Protein AF-A0A953GGI1-F1 (afdb_monomer_lite)

Radius of gyration: 17.22 Å; chains: 1; bounding box: 43×30×43 Å

Sequence (109 aa):
MKWTSQESVLHLHGELRKARGEHYPDKVYTSGSQEIALGDLCEGGSQLRPHIVWFGEEVPLITDAKALVQAASHLLVIGTSLNVYPAAGLVHHAPYGCEKILIDPDTFS

pLDDT: mean 90.76, std 12.98, range [36.34, 98.31]

Foldseek 3Di:
DDPDDDPDDDDQFFDQQWKDFPVGLPDIDRNHPPDADPVDADPVRGGIDGNGHDPPGDRVCVVVLLVVQLPAQEAEAEADPLPDPPVSVSVVSHDPNRHYHYHYPDDDD

Secondary structure (DSSP, 8-state):
------S----TTEEEEEEEETTEEEEEEE-TT----TT-B-TTSSBEEEEEPPTTS--TTHHHHHHHHHT-SEEEEES--S-STTGGGGGGTS-TT-EEEEE-SS---

Structure (mmCIF, N/CA/C/O backbone):
data_AF-A0A953GGI1-F1
#
_entry.id   AF-A0A953GGI1-F1
#
loop_
_atom_site.group_PDB
_atom_site.id
_atom_site.type_symbol
_atom_site.label_atom_id
_atom_site.label_alt_id
_atom_site.label_comp_id
_atom_site.label_asym_id
_atom_site.label_entity_id
_atom_site.label_seq_id
_atom_site.pdbx_PDB_ins_code
_atom_site.Cartn_x
_atom_site.Cartn_y
_atom_site.Cartn_z
_atom_site.occupancy
_atom_site.B_iso_or_equiv
_atom_site.auth_seq_id
_atom_site.auth_comp_id
_atom_site.auth_asym_id
_atom_site.auth_atom_id
_atom_site.pdbx_PDB_model_num
ATOM 1 N N . MET A 1 1 ? 5.097 21.286 17.603 1.00 39.34 1 MET A N 1
ATOM 2 C CA . MET A 1 1 ? 5.402 19.857 17.818 1.00 39.34 1 MET A CA 1
ATOM 3 C C . MET A 1 1 ? 5.353 19.181 16.455 1.00 39.34 1 MET A C 1
ATOM 5 O O . MET A 1 1 ? 4.299 19.195 15.837 1.00 39.34 1 MET A O 1
ATOM 9 N N . LYS A 1 2 ? 6.499 18.761 15.908 1.00 36.34 2 LYS A N 1
ATOM 10 C CA . LYS A 1 2 ? 6.592 18.127 14.583 1.00 36.34 2 LYS A CA 1
ATOM 11 C C . LYS A 1 2 ? 6.742 16.622 14.805 1.00 36.34 2 LYS A C 1
ATOM 13 O O . LYS A 1 2 ? 7.784 16.188 15.276 1.00 36.34 2 LYS A O 1
ATOM 18 N N . TRP A 1 3 ? 5.699 15.856 14.514 1.00 48.81 3 TRP A N 1
ATOM 19 C CA . TRP A 1 3 ? 5.752 14.396 14.483 1.00 48.81 3 TRP A CA 1
ATOM 20 C C . TRP A 1 3 ? 6.325 13.991 13.120 1.00 48.81 3 TRP A C 1
ATOM 22 O O . TRP A 1 3 ? 5.591 13.970 12.139 1.00 48.81 3 TRP A O 1
ATOM 32 N N . THR A 1 4 ? 7.644 13.812 13.007 1.00 57.09 4 THR A N 1
ATOM 33 C CA . THR A 1 4 ? 8.305 13.574 11.702 1.00 57.09 4 THR A CA 1
ATOM 34 C C . THR A 1 4 ? 8.807 12.153 11.484 1.00 57.09 4 THR A C 1
ATOM 36 O O . THR A 1 4 ? 9.243 11.859 10.377 1.00 57.09 4 THR A O 1
ATOM 39 N N . SER A 1 5 ? 8.736 11.264 12.477 1.00 59.78 5 SER A N 1
ATOM 40 C CA . SER A 1 5 ? 9.043 9.843 12.289 1.00 59.78 5 SER A CA 1
ATOM 41 C C . SER A 1 5 ? 7.789 8.989 12.474 1.00 59.78 5 SER A C 1
ATOM 43 O O . SER A 1 5 ? 7.133 9.033 13.511 1.00 59.78 5 SER A O 1
ATOM 45 N N . GLN A 1 6 ? 7.450 8.217 11.442 1.00 62.75 6 GLN A N 1
ATOM 46 C CA . GLN A 1 6 ? 6.585 7.044 11.548 1.00 62.75 6 GLN A CA 1
ATOM 47 C C . GLN A 1 6 ? 7.491 5.833 11.333 1.00 62.75 6 GLN A C 1
ATOM 49 O O . GLN A 1 6 ? 8.061 5.683 10.256 1.00 62.75 6 GLN A O 1
ATOM 54 N N . GLU A 1 7 ? 7.681 5.011 12.363 1.00 69.19 7 GLU A N 1
ATOM 55 C CA . GLU A 1 7 ? 8.640 3.894 12.317 1.00 69.19 7 GLU A CA 1
ATOM 56 C C . GLU A 1 7 ? 8.029 2.592 11.766 1.00 69.19 7 GLU A C 1
ATOM 58 O O . GLU A 1 7 ? 8.743 1.619 11.544 1.00 69.19 7 GLU A O 1
ATOM 63 N N . SER A 1 8 ? 6.720 2.570 11.489 1.00 88.88 8 SER A N 1
ATOM 64 C CA . SER A 1 8 ? 5.982 1.364 11.087 1.00 88.88 8 SER A CA 1
ATOM 65 C C . SER A 1 8 ? 4.884 1.649 10.050 1.00 88.88 8 SER A C 1
ATOM 67 O O . SER A 1 8 ? 3.693 1.483 10.311 1.00 88.88 8 SER A O 1
ATOM 69 N N . VAL A 1 9 ? 5.276 2.088 8.849 1.00 93.31 9 VAL A N 1
ATOM 70 C CA . VAL A 1 9 ? 4.341 2.333 7.734 1.00 93.31 9 VAL A CA 1
ATOM 71 C C . VAL A 1 9 ? 4.273 1.118 6.809 1.00 93.31 9 VAL A C 1
ATOM 73 O O . VAL A 1 9 ? 5.284 0.702 6.248 1.00 93.31 9 VAL A O 1
ATOM 76 N N . LEU A 1 10 ? 3.069 0.576 6.607 1.00 95.50 10 LEU A N 1
ATOM 77 C CA . LEU A 1 10 ? 2.803 -0.462 5.610 1.00 95.50 10 LEU A CA 1
ATOM 78 C C . LEU A 1 10 ? 2.188 0.173 4.353 1.00 95.50 10 LEU A C 1
ATOM 80 O O . LEU A 1 10 ? 1.020 0.562 4.335 1.00 95.50 10 LEU A O 1
ATOM 84 N N . HIS A 1 11 ? 2.980 0.284 3.289 1.00 96.06 11 HIS A N 1
ATOM 85 C CA . HIS A 1 11 ? 2.581 0.928 2.038 1.00 96.06 11 HIS A CA 1
ATOM 86 C C . HIS A 1 11 ? 1.770 -0.016 1.137 1.00 96.06 11 HIS A C 1
ATOM 88 O O . HIS A 1 11 ? 2.303 -0.583 0.187 1.00 96.06 11 HIS A O 1
ATOM 94 N N . LEU A 1 12 ? 0.469 -0.172 1.411 1.00 97.12 12 LEU A N 1
ATOM 95 C CA . LEU A 1 12 ? -0.408 -1.087 0.658 1.00 97.12 12 LEU A CA 1
ATOM 96 C C . LEU A 1 12 ? -0.332 -0.906 -0.866 1.00 97.12 12 LEU A C 1
ATOM 98 O O . LEU A 1 12 ? -0.292 -1.888 -1.599 1.00 97.12 12 LEU A O 1
ATOM 102 N N . HIS A 1 13 ? -0.283 0.340 -1.340 1.00 97.38 13 HIS A N 1
ATOM 103 C CA . HIS A 1 13 ? -0.236 0.663 -2.769 1.00 97.38 13 HIS A CA 1
ATOM 104 C C . HIS A 1 13 ? 1.163 1.055 -3.260 1.00 97.38 13 HIS A C 1
ATOM 106 O O . HIS A 1 13 ? 1.291 1.705 -4.298 1.00 97.38 13 HIS A O 1
ATOM 112 N N . GLY A 1 14 ? 2.204 0.659 -2.528 1.00 95.44 14 GLY A N 1
ATOM 113 C CA . GLY A 1 14 ? 3.589 0.967 -2.856 1.00 95.44 14 GLY A CA 1
ATOM 114 C C . GLY A 1 14 ? 4.013 2.395 -2.499 1.00 95.44 14 GLY A C 1
ATOM 115 O O . GLY A 1 14 ? 3.366 3.103 -1.723 1.00 95.44 14 GLY A O 1
ATOM 116 N N . GLU A 1 15 ? 5.148 2.811 -3.051 1.00 95.19 15 GLU A N 1
ATOM 117 C CA . GLU A 1 15 ? 5.860 4.030 -2.682 1.00 95.19 15 GLU A CA 1
ATOM 118 C C . GLU A 1 15 ? 6.315 4.803 -3.919 1.00 95.19 15 GLU A C 1
ATOM 120 O O . GLU A 1 15 ? 7.022 4.285 -4.780 1.00 95.19 15 GLU A O 1
ATOM 125 N N . LEU A 1 16 ? 5.979 6.094 -3.964 1.00 93.19 16 LEU A N 1
ATOM 126 C CA . LEU A 1 16 ? 6.246 6.947 -5.125 1.00 93.19 16 LEU A CA 1
ATOM 127 C C . LEU A 1 16 ? 7.741 7.103 -5.444 1.00 93.19 16 LEU A C 1
ATOM 129 O O . LEU A 1 16 ? 8.113 7.234 -6.603 1.00 93.19 16 LEU A O 1
ATOM 133 N N . ARG A 1 17 ? 8.603 7.089 -4.421 1.00 93.69 17 ARG A N 1
ATOM 134 C CA . ARG A 1 17 ? 10.062 7.270 -4.566 1.00 93.69 17 ARG A CA 1
ATOM 135 C C . ARG A 1 17 ? 10.818 5.965 -4.825 1.00 93.69 17 ARG A C 1
ATOM 137 O O . ARG A 1 17 ? 12.034 5.899 -4.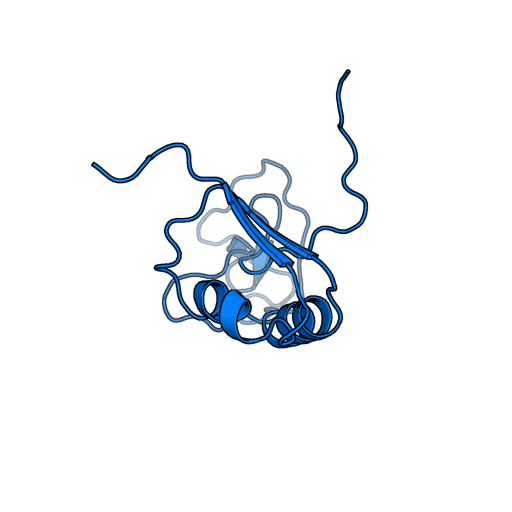616 1.00 93.69 17 ARG A O 1
ATOM 144 N N . LYS A 1 18 ? 10.089 4.923 -5.217 1.00 95.12 18 LYS A N 1
ATOM 145 C CA . LYS A 1 18 ? 10.627 3.609 -5.537 1.00 95.12 18 LYS A CA 1
ATOM 146 C C . LYS A 1 18 ? 10.192 3.186 -6.937 1.00 95.12 18 LYS A C 1
ATOM 148 O O . LYS A 1 18 ? 9.149 3.602 -7.441 1.00 95.12 18 LYS A O 1
ATOM 153 N N . ALA A 1 19 ? 10.996 2.335 -7.555 1.00 95.44 19 ALA A N 1
ATOM 154 C CA . ALA A 1 19 ? 10.761 1.757 -8.870 1.00 95.44 19 ALA A CA 1
ATOM 155 C C . ALA A 1 19 ? 10.918 0.235 -8.815 1.00 95.44 19 ALA A C 1
ATOM 157 O O . ALA A 1 19 ? 11.570 -0.294 -7.916 1.00 95.44 19 ALA A O 1
ATOM 158 N N . ARG A 1 20 ? 10.338 -0.472 -9.781 1.00 95.25 20 ARG A N 1
ATOM 159 C CA . ARG A 1 20 ? 10.513 -1.918 -9.980 1.00 95.25 20 ARG A CA 1
ATOM 160 C C . ARG A 1 20 ? 10.498 -2.255 -11.466 1.00 95.25 20 ARG A C 1
ATOM 162 O O . ARG A 1 20 ? 9.983 -1.476 -12.266 1.00 95.25 20 ARG A O 1
ATOM 169 N N . GLY A 1 21 ? 11.040 -3.412 -11.832 1.00 95.12 21 GLY A N 1
ATOM 170 C CA . GLY A 1 21 ? 10.854 -3.951 -13.180 1.00 95.12 21 GLY A CA 1
ATOM 171 C C . GLY A 1 21 ? 9.423 -4.451 -13.374 1.00 95.12 21 GLY A C 1
ATOM 172 O O . GLY A 1 21 ? 8.847 -5.025 -12.449 1.00 95.12 21 GLY A O 1
ATOM 173 N N . GLU A 1 22 ? 8.858 -4.268 -14.565 1.00 94.00 22 GLU A N 1
ATOM 174 C CA . GLU A 1 22 ? 7.502 -4.720 -14.905 1.00 94.00 22 GLU A CA 1
ATOM 175 C C . GLU A 1 22 ? 7.286 -6.219 -1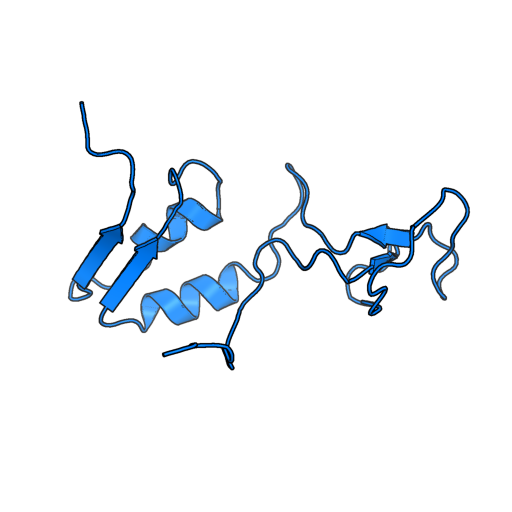4.648 1.00 94.00 22 GLU A C 1
ATOM 177 O O . GLU A 1 22 ? 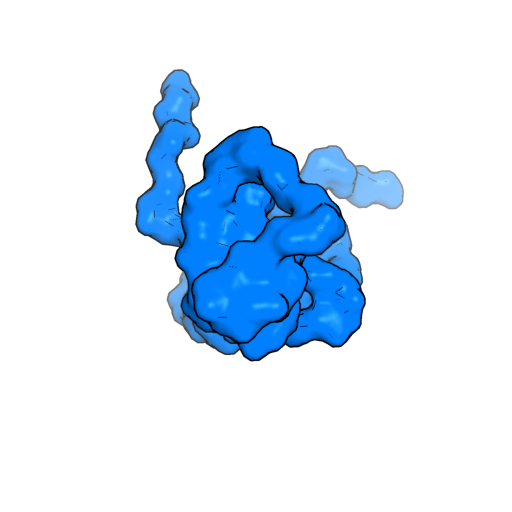6.245 -6.615 -14.130 1.00 94.00 22 GLU A O 1
ATOM 182 N N . HIS A 1 23 ? 8.294 -7.045 -14.936 1.00 94.75 23 HIS A N 1
ATOM 183 C CA . HIS A 1 23 ? 8.235 -8.499 -14.741 1.00 94.75 23 HIS A CA 1
ATOM 184 C C . HIS A 1 23 ? 8.922 -8.977 -13.453 1.00 94.75 23 HIS A C 1
ATOM 186 O O . HIS A 1 23 ? 8.984 -10.177 -13.198 1.00 94.75 23 HIS A O 1
ATOM 192 N N . TYR A 1 24 ? 9.438 -8.055 -12.633 1.00 92.12 24 TYR A N 1
ATOM 193 C CA . TYR A 1 24 ? 10.199 -8.367 -11.419 1.00 92.12 24 TYR A CA 1
ATOM 194 C C . TYR A 1 24 ? 9.662 -7.561 -10.228 1.00 92.12 24 TYR A C 1
ATOM 196 O O . TYR A 1 24 ? 10.326 -6.626 -9.768 1.00 92.12 24 TYR A O 1
ATOM 204 N N . PRO A 1 25 ? 8.458 -7.893 -9.725 1.00 87.88 25 PRO A N 1
ATOM 205 C CA . PRO A 1 25 ? 7.771 -7.091 -8.717 1.00 87.88 25 PRO A CA 1
ATOM 206 C C . PRO A 1 25 ? 8.493 -7.012 -7.369 1.00 87.88 25 PRO A C 1
ATOM 208 O O . PRO A 1 25 ? 8.323 -6.011 -6.671 1.00 87.88 25 PRO A O 1
ATOM 211 N N . ASP A 1 26 ? 9.323 -8.008 -7.053 1.00 88.50 26 ASP A N 1
ATOM 212 C CA . ASP A 1 26 ? 10.055 -8.120 -5.784 1.00 88.50 26 ASP A CA 1
ATOM 213 C C . ASP A 1 26 ? 11.397 -7.370 -5.788 1.00 88.50 26 ASP A C 1
ATOM 215 O O . ASP A 1 26 ? 12.014 -7.167 -4.741 1.00 88.50 26 ASP A O 1
ATOM 219 N N . LYS A 1 27 ? 11.870 -6.932 -6.963 1.00 89.94 27 LYS A N 1
ATOM 220 C CA . LYS A 1 27 ? 13.098 -6.138 -7.097 1.00 89.94 27 LYS A CA 1
ATOM 221 C C . LYS A 1 27 ? 12.754 -4.654 -7.075 1.00 89.94 27 LYS A C 1
ATOM 223 O O . LYS A 1 27 ? 12.463 -4.056 -8.112 1.00 89.94 27 LYS A O 1
ATOM 228 N N . VAL A 1 28 ? 12.788 -4.076 -5.878 1.00 93.00 28 VAL A N 1
ATOM 229 C CA . VAL A 1 28 ? 12.451 -2.670 -5.644 1.00 93.00 28 VAL A CA 1
ATOM 230 C C . VAL A 1 28 ? 13.714 -1.828 -5.480 1.00 93.00 28 VAL A C 1
ATOM 232 O O . VAL A 1 28 ? 14.597 -2.143 -4.685 1.00 93.00 28 VAL A O 1
ATOM 235 N N . TYR A 1 29 ? 13.774 -0.725 -6.215 1.00 91.44 29 TYR A N 1
ATOM 236 C CA . TYR A 1 29 ? 14.886 0.217 -6.242 1.00 91.44 29 TYR A CA 1
ATOM 237 C C . TYR A 1 29 ? 14.435 1.556 -5.664 1.00 91.44 29 TYR A C 1
ATOM 239 O O . TYR A 1 29 ? 13.346 2.033 -5.981 1.00 91.44 29 TYR A O 1
ATOM 247 N N . THR A 1 30 ? 15.273 2.204 -4.859 1.00 90.38 30 THR A N 1
ATOM 248 C CA . THR A 1 30 ? 15.040 3.598 -4.463 1.00 90.38 30 THR A CA 1
ATOM 249 C C . THR A 1 30 ? 15.407 4.503 -5.635 1.00 90.38 30 THR A C 1
ATOM 251 O O . THR A 1 30 ? 16.578 4.593 -5.991 1.00 90.38 30 THR A O 1
ATOM 254 N N . SER A 1 31 ? 14.421 5.177 -6.228 1.00 79.56 31 SER A N 1
ATOM 255 C CA . SER A 1 31 ? 14.627 6.119 -7.339 1.00 79.56 31 SER A CA 1
ATOM 256 C C . SER A 1 31 ? 14.714 7.575 -6.870 1.00 79.56 31 SER A C 1
ATOM 258 O O . SER A 1 31 ? 15.207 8.441 -7.590 1.00 79.56 31 SER A O 1
ATOM 260 N N . GLY A 1 32 ? 14.257 7.876 -5.649 1.00 81.81 32 GLY A N 1
ATOM 261 C CA . GLY A 1 32 ? 14.285 9.234 -5.108 1.00 81.81 32 GLY A CA 1
ATOM 262 C C . GLY A 1 32 ? 13.368 10.169 -5.900 1.00 81.81 32 GLY A C 1
ATOM 263 O O . GLY A 1 32 ? 12.149 10.064 -5.796 1.00 81.81 32 GLY A O 1
ATOM 264 N N . SER A 1 33 ? 13.951 11.108 -6.646 1.00 78.94 33 SER A N 1
ATOM 265 C CA . SER A 1 33 ? 13.242 12.024 -7.556 1.00 78.94 33 SER A CA 1
ATOM 266 C C . SER A 1 33 ? 13.632 11.825 -9.022 1.00 78.94 33 SER A C 1
ATOM 268 O O . SER A 1 33 ? 13.381 12.707 -9.840 1.00 78.94 33 SER A O 1
ATOM 270 N N . GLN A 1 34 ? 14.303 10.719 -9.345 1.00 86.06 34 GLN A N 1
ATOM 271 C CA . GLN A 1 34 ? 14.693 10.409 -10.712 1.00 86.06 34 GLN A CA 1
ATOM 272 C C . GLN A 1 34 ? 13.457 10.047 -11.543 1.00 86.06 34 GLN A C 1
ATOM 274 O O . GLN A 1 34 ? 12.620 9.249 -11.118 1.00 86.06 34 GLN A O 1
ATOM 279 N N . GLU A 1 35 ? 13.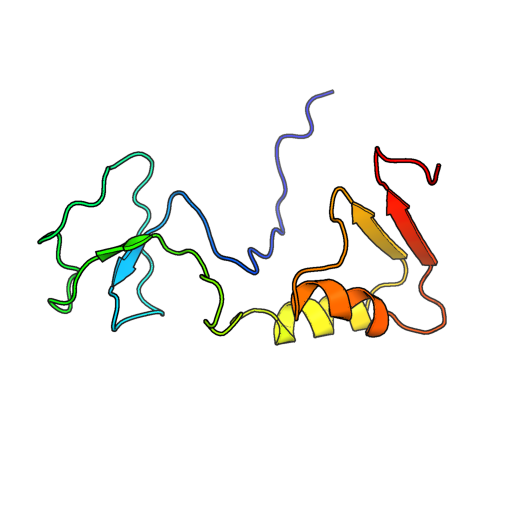352 10.652 -12.723 1.00 91.75 35 GLU A N 1
ATOM 280 C CA . GLU A 1 35 ? 12.329 10.318 -13.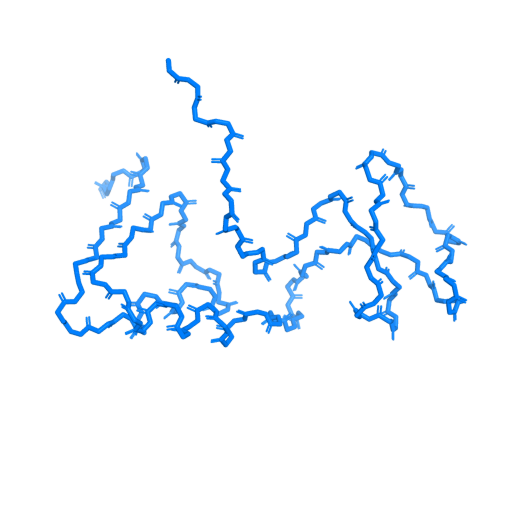709 1.00 91.75 35 GLU A CA 1
ATOM 281 C C . GLU A 1 35 ? 12.588 8.924 -14.298 1.00 91.75 35 GLU A C 1
ATOM 283 O O . GLU A 1 35 ? 13.739 8.515 -14.441 1.00 91.75 35 GLU A O 1
ATOM 288 N N . ILE A 1 36 ? 11.514 8.198 -14.616 1.00 93.06 36 ILE A N 1
ATOM 289 C CA . ILE A 1 36 ? 11.574 6.909 -15.311 1.00 93.06 36 ILE A CA 1
ATOM 290 C C . ILE A 1 36 ? 11.095 7.143 -16.741 1.00 93.06 36 ILE A C 1
ATOM 292 O O . ILE A 1 36 ? 9.919 7.454 -16.952 1.00 93.06 36 ILE A O 1
ATOM 296 N N . ALA A 1 37 ? 11.988 6.978 -17.708 1.00 95.19 37 ALA A N 1
ATOM 297 C CA . ALA A 1 37 ? 11.684 7.073 -19.126 1.00 95.19 37 ALA A CA 1
ATOM 298 C C . ALA A 1 37 ? 11.387 5.693 -19.737 1.00 95.19 37 ALA A C 1
ATOM 300 O O . ALA A 1 37 ? 11.795 4.638 -19.238 1.00 95.19 37 ALA A O 1
ATOM 301 N N . LEU A 1 38 ? 10.683 5.689 -20.870 1.00 96.00 38 LEU A N 1
ATOM 302 C CA . LEU A 1 38 ? 10.573 4.486 -21.695 1.00 96.00 38 LEU A CA 1
ATOM 303 C C . LEU A 1 38 ? 11.963 4.099 -22.211 1.00 96.00 38 LEU A C 1
ATOM 305 O O . LEU A 1 38 ? 12.690 4.939 -22.738 1.00 96.00 38 LEU A O 1
ATOM 309 N N . GLY A 1 39 ? 12.312 2.824 -22.073 1.00 96.31 39 GLY A N 1
ATOM 310 C CA . GLY A 1 39 ? 13.647 2.301 -22.355 1.00 96.31 39 GLY A CA 1
ATOM 311 C C . GLY A 1 39 ? 14.556 2.203 -21.129 1.00 96.31 39 GLY A C 1
ATOM 312 O O . GLY A 1 39 ? 15.584 1.536 -21.220 1.00 96.31 39 GLY A O 1
ATOM 313 N N . ASP A 1 40 ? 14.183 2.779 -19.983 1.00 95.19 40 ASP A N 1
ATOM 314 C CA . ASP A 1 40 ? 14.906 2.544 -18.732 1.00 95.19 40 ASP A CA 1
ATOM 315 C C . ASP A 1 40 ? 14.638 1.115 -18.252 1.00 95.19 40 ASP A C 1
ATOM 317 O O . ASP A 1 40 ? 13.526 0.778 -17.848 1.00 95.19 40 ASP A O 1
ATOM 321 N N . LEU A 1 41 ? 15.650 0.251 -18.314 1.00 95.00 41 LEU A N 1
ATOM 322 C CA . LEU A 1 41 ? 15.511 -1.164 -17.971 1.00 95.00 41 LEU A CA 1
ATOM 323 C C . LEU A 1 41 ? 16.005 -1.443 -16.552 1.00 95.00 41 LEU A C 1
ATOM 325 O O . LEU A 1 41 ? 16.994 -0.872 -16.090 1.00 95.00 41 LEU A O 1
ATOM 329 N N . CYS A 1 42 ? 15.339 -2.367 -15.863 1.00 93.94 42 CYS A N 1
ATOM 330 C CA . CYS A 1 42 ? 15.869 -2.922 -14.625 1.00 93.94 42 CYS A CA 1
ATOM 331 C C . CYS A 1 42 ? 17.025 -3.893 -14.929 1.00 93.94 42 CYS A C 1
ATOM 333 O O . CYS A 1 42 ? 17.271 -4.261 -16.076 1.00 93.94 42 CYS A O 1
ATOM 335 N N . GLU A 1 43 ? 17.698 -4.386 -13.889 1.00 90.25 43 GLU A N 1
ATOM 336 C CA . GLU A 1 43 ? 18.778 -5.382 -14.013 1.00 90.25 43 GLU A CA 1
ATOM 337 C C . GLU A 1 43 ? 18.351 -6.652 -14.786 1.00 90.25 43 GLU A C 1
ATOM 339 O O . GLU A 1 43 ? 19.171 -7.305 -15.422 1.00 90.25 43 GLU A O 1
ATOM 344 N N . GLY A 1 44 ? 17.058 -6.995 -14.755 1.00 88.25 44 GLY A N 1
ATOM 345 C CA . GLY A 1 44 ? 16.486 -8.123 -15.498 1.00 88.25 44 GLY A CA 1
ATOM 346 C C . GLY A 1 44 ? 16.104 -7.816 -16.952 1.00 88.25 44 GLY A C 1
ATOM 347 O O . GLY A 1 44 ? 15.506 -8.664 -17.605 1.00 88.25 44 GLY A O 1
ATOM 348 N N . GLY A 1 45 ? 16.392 -6.615 -17.458 1.00 94.50 45 GLY A N 1
ATOM 349 C CA . GLY A 1 45 ? 16.119 -6.219 -18.843 1.00 94.50 45 GLY A CA 1
ATOM 350 C C . GLY A 1 45 ? 14.662 -5.856 -19.154 1.00 94.50 45 GLY A C 1
ATOM 351 O O . GLY A 1 45 ? 14.360 -5.533 -20.298 1.00 94.50 45 GLY A O 1
ATOM 352 N N . SER A 1 46 ? 13.752 -5.881 -18.173 1.00 96.06 46 SER A N 1
ATOM 353 C CA . SER A 1 46 ? 12.375 -5.391 -18.345 1.00 96.06 46 SER A CA 1
ATOM 354 C C . SER A 1 46 ? 12.282 -3.890 -18.079 1.00 96.06 46 SER A C 1
ATOM 356 O O . SER A 1 46 ? 13.043 -3.372 -17.260 1.00 96.06 46 SER A O 1
ATOM 358 N N . GLN A 1 47 ? 11.287 -3.225 -18.663 1.00 97.06 47 GLN A N 1
ATOM 359 C CA . GLN A 1 47 ? 10.985 -1.814 -18.414 1.00 97.06 47 GLN A CA 1
ATOM 360 C C . GLN A 1 47 ? 10.835 -1.517 -16.909 1.00 97.06 47 GLN A C 1
ATOM 362 O O . GLN A 1 47 ? 10.129 -2.227 -16.184 1.00 97.06 47 GLN A O 1
ATOM 367 N N . LEU A 1 48 ? 11.500 -0.463 -16.432 1.00 96.00 48 LEU A N 1
ATOM 368 C CA . LEU A 1 48 ? 11.263 0.110 -15.112 1.00 96.00 48 LEU A CA 1
ATOM 369 C C . LEU A 1 48 ? 9.915 0.821 -15.094 1.00 96.00 48 LEU A C 1
ATOM 371 O O . LEU A 1 48 ? 9.533 1.510 -16.039 1.00 96.00 48 LEU A O 1
ATOM 375 N N . ARG A 1 49 ? 9.222 0.701 -13.968 1.00 95.25 49 ARG A N 1
ATOM 376 C CA . ARG A 1 49 ? 7.993 1.430 -13.666 1.00 95.25 49 ARG A CA 1
ATOM 377 C C . ARG A 1 49 ? 7.984 1.875 -12.202 1.00 95.25 49 ARG A C 1
ATOM 379 O O . ARG A 1 49 ? 8.718 1.301 -11.389 1.00 95.25 49 ARG A O 1
ATOM 386 N N . PRO A 1 50 ? 7.144 2.854 -11.830 1.00 95.62 50 PRO A N 1
ATOM 387 C CA . PRO A 1 50 ? 6.940 3.205 -10.430 1.00 95.62 50 PRO A CA 1
ATOM 388 C C . PRO A 1 50 ? 6.549 1.981 -9.596 1.00 95.62 50 PRO A C 1
ATOM 390 O O . PRO A 1 50 ? 5.767 1.135 -10.043 1.00 95.62 50 PRO A O 1
ATOM 393 N N . HIS A 1 51 ? 7.059 1.893 -8.368 1.00 96.25 51 HIS A N 1
ATOM 394 C CA . HIS A 1 51 ? 6.642 0.881 -7.401 1.00 96.25 51 HIS A CA 1
ATOM 395 C C . HIS A 1 51 ? 5.319 1.300 -6.754 1.00 96.25 51 HIS A C 1
ATOM 397 O O . HIS A 1 51 ? 5.250 1.602 -5.569 1.00 96.25 51 HIS A O 1
ATOM 403 N N . ILE A 1 52 ? 4.279 1.361 -7.580 1.00 96.06 52 ILE A N 1
ATOM 404 C CA . ILE A 1 52 ? 2.911 1.713 -7.217 1.00 96.06 52 ILE A CA 1
ATOM 405 C C . ILE A 1 52 ? 1.996 0.581 -7.677 1.00 96.06 52 ILE A C 1
ATOM 407 O O . ILE A 1 52 ? 2.252 -0.042 -8.710 1.00 96.06 52 ILE A O 1
ATOM 411 N N . VAL A 1 53 ? 0.940 0.323 -6.913 1.00 96.81 53 VAL A N 1
ATOM 412 C CA . VAL A 1 53 ? -0.135 -0.594 -7.307 1.00 96.81 53 VAL A CA 1
ATOM 413 C C . VAL A 1 53 ? -1.167 0.179 -8.126 1.00 96.81 53 VAL A C 1
ATOM 415 O O . VAL A 1 53 ? -1.729 1.168 -7.651 1.00 96.81 53 VAL A O 1
ATOM 418 N N . TRP A 1 54 ? -1.403 -0.246 -9.364 1.00 96.50 54 TRP A N 1
ATOM 419 C CA . TRP A 1 54 ? -2.448 0.312 -10.222 1.00 96.50 54 TRP A CA 1
ATOM 420 C C . TRP A 1 54 ? -3.790 -0.392 -10.017 1.00 96.50 54 TRP A C 1
ATOM 422 O O . TRP A 1 54 ? -3.870 -1.497 -9.486 1.00 96.50 54 TRP A O 1
ATOM 432 N N . PHE A 1 55 ? -4.871 0.245 -10.470 1.00 97.00 55 PHE A N 1
ATOM 433 C CA . PHE A 1 55 ? -6.174 -0.411 -10.509 1.00 97.00 55 PHE A CA 1
ATOM 434 C C . PHE A 1 55 ? -6.111 -1.690 -11.350 1.00 97.00 55 PHE A C 1
ATOM 436 O O . PHE A 1 55 ? -5.584 -1.685 -12.460 1.00 97.00 55 PHE A O 1
ATOM 443 N N . GLY A 1 56 ? -6.674 -2.771 -10.810 1.00 95.56 56 GLY A N 1
ATOM 444 C CA . GLY A 1 56 ? -6.633 -4.099 -11.422 1.00 95.56 56 GLY A CA 1
ATOM 445 C C . GLY A 1 56 ? -5.402 -4.929 -11.051 1.00 95.56 56 GLY A C 1
ATOM 446 O O . GLY A 1 56 ? -5.403 -6.126 -11.322 1.00 95.56 56 GLY A O 1
ATOM 447 N N . GLU A 1 57 ? -4.387 -4.343 -10.408 1.00 96.06 57 GLU A N 1
ATOM 448 C CA . GLU A 1 57 ? -3.262 -5.098 -9.852 1.00 96.06 57 GLU A CA 1
ATOM 449 C C . GLU A 1 57 ? -3.584 -5.631 -8.450 1.00 96.06 57 GLU A C 1
ATOM 451 O O . GLU A 1 57 ? -4.391 -5.067 -7.705 1.00 96.06 57 GLU A O 1
ATOM 456 N N . GLU A 1 58 ? -2.920 -6.721 -8.070 1.00 94.81 58 GLU A N 1
ATOM 457 C CA . GLU A 1 58 ? -2.986 -7.232 -6.704 1.00 94.81 58 GLU A CA 1
ATOM 458 C C . GLU A 1 58 ? -2.352 -6.248 -5.711 1.00 94.81 58 GLU A C 1
ATOM 460 O O . GLU A 1 58 ? -1.371 -5.569 -6.018 1.00 94.81 58 GLU A O 1
ATOM 465 N N . VAL A 1 59 ? -2.896 -6.210 -4.491 1.00 97.19 59 VAL A N 1
ATOM 466 C CA . VAL A 1 59 ? -2.365 -5.445 -3.353 1.00 97.19 59 VAL A CA 1
ATOM 467 C C . VAL A 1 59 ? -1.563 -6.412 -2.469 1.00 97.19 59 VAL A C 1
ATOM 469 O O . VAL A 1 59 ? -2.169 -7.099 -1.646 1.00 97.19 59 VAL A O 1
ATOM 472 N N . PRO A 1 60 ? -0.224 -6.505 -2.597 1.00 94.69 60 PRO A N 1
ATOM 473 C CA . PRO A 1 60 ? 0.536 -7.636 -2.046 1.00 94.69 60 PRO A CA 1
ATOM 474 C C . PRO A 1 60 ? 0.480 -7.725 -0.517 1.00 94.69 60 PRO A C 1
ATOM 476 O O . PRO A 1 60 ? 0.414 -8.806 0.057 1.00 94.69 60 PRO A O 1
ATOM 479 N N . LEU A 1 61 ? 0.446 -6.568 0.147 1.00 96.25 61 LEU A N 1
ATOM 480 C CA . LEU A 1 61 ? 0.504 -6.451 1.606 1.00 96.25 61 LEU A CA 1
ATOM 481 C C . LEU A 1 61 ? -0.880 -6.502 2.275 1.00 96.25 61 LEU A C 1
ATOM 483 O O . LEU A 1 61 ? -1.007 -6.216 3.466 1.00 96.25 61 LEU A O 1
ATOM 487 N N . ILE A 1 62 ? -1.943 -6.846 1.534 1.00 97.88 62 ILE A N 1
ATOM 488 C CA . ILE A 1 62 ? -3.307 -6.843 2.082 1.00 97.88 62 ILE A CA 1
ATOM 489 C C . ILE A 1 62 ? -3.495 -7.879 3.198 1.00 97.88 62 ILE A C 1
ATOM 491 O O . ILE A 1 62 ? -4.190 -7.611 4.178 1.00 97.88 62 ILE A O 1
ATOM 495 N N . THR A 1 63 ? -2.853 -9.044 3.079 1.00 97.94 63 THR A N 1
ATOM 496 C CA . THR A 1 63 ? -2.916 -10.110 4.090 1.00 97.94 63 THR A CA 1
ATOM 497 C C . THR A 1 63 ? -2.223 -9.685 5.382 1.00 97.94 63 THR A C 1
ATOM 499 O O . THR A 1 63 ? -2.779 -9.880 6.464 1.00 97.94 63 THR A O 1
ATOM 502 N N . ASP A 1 64 ? -1.066 -9.029 5.277 1.00 97.50 64 ASP A N 1
ATOM 503 C CA . ASP A 1 64 ? -0.333 -8.506 6.433 1.00 97.50 64 ASP A CA 1
ATOM 504 C C . ASP A 1 64 ? -1.128 -7.395 7.127 1.00 97.50 64 ASP A C 1
ATOM 506 O O . ASP A 1 64 ? -1.307 -7.415 8.347 1.00 97.50 64 ASP A O 1
ATOM 510 N N . ALA A 1 65 ? -1.701 -6.467 6.352 1.00 97.94 65 ALA A N 1
ATOM 511 C CA . ALA A 1 65 ? -2.569 -5.420 6.886 1.00 97.94 65 ALA A CA 1
ATOM 512 C C . ALA A 1 65 ? -3.789 -5.997 7.611 1.00 97.94 65 ALA A C 1
ATOM 514 O O . ALA A 1 65 ? -4.150 -5.533 8.692 1.00 97.94 65 ALA A O 1
ATOM 515 N N . LYS A 1 66 ? -4.405 -7.041 7.049 1.00 98.31 66 LYS A N 1
ATOM 516 C CA . LYS A 1 66 ? -5.516 -7.743 7.691 1.00 98.31 66 LYS A CA 1
ATOM 517 C C . LYS A 1 66 ? -5.100 -8.331 9.039 1.00 98.31 66 LYS A C 1
ATOM 519 O O . LYS A 1 66 ? -5.836 -8.147 10.005 1.00 98.31 66 LYS A O 1
ATOM 524 N N . ALA A 1 67 ? -3.947 -8.995 9.124 1.00 98.12 67 ALA A N 1
ATOM 525 C CA . ALA A 1 67 ? -3.458 -9.566 10.379 1.00 98.12 67 ALA A CA 1
ATOM 526 C C . ALA A 1 67 ? -3.235 -8.485 11.453 1.00 98.12 67 ALA A C 1
ATOM 528 O O . ALA A 1 67 ? -3.637 -8.669 12.603 1.00 98.12 67 ALA A O 1
ATOM 529 N N . LEU A 1 68 ? -2.676 -7.331 11.069 1.00 97.62 68 LEU A N 1
ATOM 530 C CA . LEU A 1 68 ? -2.511 -6.183 11.968 1.00 97.62 68 LEU A CA 1
ATOM 531 C C . LEU A 1 68 ? -3.861 -5.660 12.477 1.00 97.62 68 LEU A C 1
ATOM 533 O O . LEU A 1 68 ? -4.030 -5.442 13.676 1.00 97.62 68 LEU A O 1
ATOM 537 N N . VAL A 1 69 ? -4.843 -5.507 11.586 1.00 98.06 69 VAL A N 1
ATOM 538 C CA . VAL A 1 69 ? -6.182 -5.024 11.951 1.00 98.06 69 VAL A CA 1
ATOM 539 C C . VAL A 1 69 ? -6.936 -6.032 12.828 1.00 98.06 69 VAL A C 1
ATOM 541 O O . VAL A 1 69 ? -7.623 -5.631 13.766 1.00 98.06 69 VAL A O 1
ATOM 544 N N . GLN A 1 70 ? -6.775 -7.336 12.593 1.00 98.25 70 GLN A N 1
ATOM 545 C CA . GLN A 1 70 ? -7.379 -8.387 13.423 1.00 98.25 70 GLN A CA 1
ATOM 546 C C . GLN A 1 70 ? -6.853 -8.395 14.866 1.00 98.25 70 GLN A C 1
ATOM 548 O O . GLN A 1 70 ? -7.566 -8.828 15.770 1.00 98.25 70 GLN A O 1
ATOM 553 N N . ALA A 1 71 ? -5.629 -7.912 15.086 1.00 97.56 71 ALA A N 1
ATOM 554 C CA . ALA A 1 71 ? -5.021 -7.789 16.408 1.00 97.56 71 ALA A CA 1
ATOM 555 C C . ALA A 1 71 ? -5.307 -6.438 17.093 1.00 97.56 71 ALA A C 1
ATOM 557 O O . ALA A 1 71 ? -4.941 -6.246 18.254 1.00 97.56 71 ALA A O 1
ATOM 558 N N . ALA A 1 72 ? -5.937 -5.489 16.396 1.00 97.25 72 ALA A N 1
ATOM 559 C CA . ALA A 1 72 ? -6.116 -4.134 16.894 1.00 97.25 72 ALA A CA 1
ATOM 560 C C . ALA A 1 72 ? -7.243 -4.039 17.936 1.00 97.25 72 ALA A C 1
ATOM 562 O O . ALA A 1 72 ? -8.355 -4.524 17.728 1.00 97.25 72 ALA A O 1
ATOM 563 N N . SER A 1 73 ? -6.987 -3.325 19.034 1.00 98.06 73 SER A N 1
ATOM 564 C CA . SER A 1 73 ? -8.025 -2.892 19.982 1.00 98.06 73 SER A CA 1
ATOM 565 C C . SER A 1 73 ? -8.686 -1.574 19.573 1.00 98.06 73 SER A C 1
ATOM 567 O O . SER A 1 73 ? -9.819 -1.319 19.962 1.00 98.06 73 SER A O 1
ATOM 569 N N . HIS A 1 74 ? -7.988 -0.757 18.780 1.00 97.69 74 HIS A N 1
ATOM 570 C CA . HIS A 1 74 ? -8.479 0.509 18.244 1.00 97.69 74 HIS A CA 1
ATOM 571 C C . HIS A 1 74 ? -8.034 0.635 16.785 1.00 97.69 74 HIS A C 1
ATOM 573 O O . HIS A 1 74 ? -6.868 0.385 16.468 1.00 97.69 74 HIS A O 1
ATOM 579 N N . LEU A 1 75 ? -8.945 1.043 15.906 1.00 97.81 75 LEU A N 1
ATOM 580 C CA . LEU A 1 75 ? -8.691 1.275 14.490 1.00 97.81 75 LEU A CA 1
ATOM 581 C C . LEU A 1 75 ? -9.134 2.689 14.118 1.00 97.81 75 LEU A C 1
ATOM 583 O O . LEU A 1 75 ? -10.324 3.005 14.122 1.00 97.81 75 LEU A O 1
ATOM 587 N N . LEU A 1 76 ? -8.164 3.525 13.756 1.00 97.38 76 LEU A N 1
ATOM 588 C CA . LEU A 1 76 ? -8.413 4.857 13.218 1.00 97.38 76 LEU A CA 1
ATOM 589 C C . LEU A 1 76 ? -8.344 4.792 11.693 1.00 97.38 76 LEU A C 1
ATOM 591 O O . LEU A 1 76 ? -7.320 4.419 11.121 1.00 97.38 76 LEU A O 1
ATOM 595 N N . VAL A 1 77 ? -9.434 5.179 11.043 1.00 96.56 77 VAL A N 1
ATOM 596 C CA . VAL A 1 77 ? -9.544 5.315 9.591 1.00 96.56 77 VAL A CA 1
ATOM 597 C C . VAL A 1 77 ? -9.536 6.804 9.283 1.00 96.56 77 VAL A C 1
ATOM 599 O O . VAL A 1 77 ? -10.431 7.523 9.715 1.00 96.56 77 VAL A O 1
ATOM 602 N N . ILE A 1 78 ? -8.511 7.286 8.584 1.00 95.88 78 ILE A N 1
ATOM 603 C CA . ILE A 1 78 ? -8.273 8.725 8.420 1.00 95.88 78 ILE A CA 1
ATOM 604 C C . ILE A 1 78 ? -8.116 9.057 6.940 1.00 95.88 78 ILE A C 1
ATOM 606 O O . ILE A 1 78 ? -7.301 8.434 6.259 1.00 95.88 78 ILE A O 1
ATOM 610 N N . GLY A 1 79 ? -8.855 10.062 6.461 1.00 93.88 79 GLY A N 1
ATOM 611 C CA . GLY A 1 79 ? -8.641 10.656 5.136 1.00 93.88 79 GLY A CA 1
ATOM 612 C C . GLY A 1 79 ? -8.866 9.692 3.968 1.00 93.88 79 GLY A C 1
ATOM 613 O O . GLY A 1 79 ? -8.116 9.715 2.993 1.00 93.88 79 GLY A O 1
ATOM 614 N N . THR A 1 80 ? -9.868 8.818 4.072 1.00 93.31 80 THR A N 1
ATOM 615 C CA . THR A 1 80 ? -10.251 7.885 3.007 1.00 93.31 80 THR A CA 1
ATOM 616 C C . THR A 1 80 ? -11.765 7.795 2.890 1.00 93.31 80 THR A C 1
ATOM 618 O O . THR A 1 80 ? -12.459 7.685 3.894 1.00 93.31 80 THR A O 1
ATOM 621 N N . SER A 1 81 ? -12.259 7.758 1.651 1.00 92.00 81 SER A N 1
ATOM 622 C CA . SER A 1 81 ? -13.679 7.570 1.331 1.00 92.00 81 SER A CA 1
ATOM 623 C C . SER A 1 81 ? -14.171 6.135 1.523 1.00 92.00 81 SER A C 1
ATOM 625 O O . SER A 1 81 ? -15.358 5.875 1.358 1.00 92.00 81 SER A O 1
ATOM 627 N N . LEU A 1 82 ? -13.266 5.186 1.805 1.00 92.94 82 LEU A N 1
ATOM 628 C CA . LEU A 1 82 ? -13.571 3.753 1.906 1.00 92.94 82 LEU A CA 1
ATOM 629 C C . LEU A 1 82 ? -14.196 3.140 0.632 1.00 92.94 82 LEU A C 1
ATOM 631 O O . LEU A 1 82 ? -14.925 2.155 0.704 1.00 92.94 82 LEU A O 1
ATOM 635 N N . ASN A 1 83 ? -13.845 3.656 -0.551 1.00 95.38 83 ASN A N 1
ATOM 636 C CA . ASN A 1 83 ? -14.341 3.131 -1.834 1.00 95.38 83 ASN A CA 1
ATOM 637 C C . ASN A 1 83 ? -13.343 2.238 -2.595 1.00 95.38 83 ASN A C 1
ATOM 639 O O . ASN A 1 83 ? -13.724 1.562 -3.549 1.00 95.38 83 ASN A O 1
ATOM 643 N N . VAL A 1 84 ? -12.063 2.226 -2.208 1.00 96.31 84 VAL A N 1
ATOM 644 C CA . VAL A 1 84 ? -11.016 1.468 -2.916 1.00 96.31 84 VAL A CA 1
ATOM 645 C C . VAL A 1 84 ? -10.811 0.111 -2.252 1.00 96.31 84 VAL A C 1
ATOM 647 O O . VAL A 1 84 ? -10.254 0.014 -1.157 1.00 96.31 84 VAL A O 1
ATOM 650 N N . TYR A 1 85 ? -11.251 -0.947 -2.927 1.00 96.31 85 TYR A N 1
ATOM 651 C CA . TYR A 1 85 ? -11.056 -2.326 -2.487 1.00 96.31 85 TYR A CA 1
ATOM 652 C C . TYR A 1 85 ? -9.730 -2.893 -3.006 1.00 96.31 85 TYR A C 1
ATOM 654 O O . TYR A 1 85 ? -9.317 -2.544 -4.112 1.00 96.31 85 TYR A O 1
ATOM 662 N N . PRO A 1 86 ? -9.065 -3.772 -2.233 1.00 97.06 86 PRO A N 1
ATOM 663 C CA . PRO A 1 86 ? -9.514 -4.379 -0.970 1.00 97.06 86 PRO A CA 1
ATOM 664 C C . PRO A 1 86 ? -9.295 -3.534 0.299 1.00 97.06 86 PRO A C 1
ATOM 666 O O . PRO A 1 86 ? -9.834 -3.889 1.345 1.00 97.06 86 PRO A O 1
ATOM 669 N N . ALA A 1 87 ? -8.545 -2.429 0.239 1.00 97.31 87 ALA A N 1
ATOM 670 C CA . ALA A 1 87 ? -8.156 -1.653 1.424 1.00 97.31 87 ALA A CA 1
ATOM 671 C C . ALA A 1 87 ? -9.354 -1.175 2.271 1.00 97.31 87 ALA A C 1
ATOM 673 O O . ALA A 1 87 ? -9.322 -1.287 3.495 1.00 97.31 87 ALA A O 1
ATOM 674 N N . ALA A 1 88 ? -10.437 -0.722 1.633 1.00 96.94 88 ALA A N 1
ATOM 675 C CA . ALA A 1 88 ? -11.675 -0.334 2.309 1.00 96.94 88 ALA A CA 1
ATOM 676 C C . ALA A 1 88 ? -12.269 -1.450 3.186 1.00 96.94 88 ALA A C 1
ATOM 678 O O . ALA A 1 88 ? -12.808 -1.180 4.255 1.00 96.94 88 ALA A O 1
ATOM 679 N N . GLY A 1 89 ? -12.117 -2.711 2.772 1.00 97.06 89 GLY A N 1
ATOM 680 C CA . GLY A 1 89 ? -12.647 -3.867 3.490 1.00 97.06 89 GLY A CA 1
ATOM 681 C C . GLY A 1 89 ? -11.916 -4.188 4.796 1.00 97.06 89 GLY A C 1
ATOM 682 O O . GLY A 1 89 ? -12.449 -4.939 5.613 1.00 97.06 89 GLY A O 1
ATOM 683 N N . LEU A 1 90 ? -10.733 -3.607 5.041 1.00 98.06 90 LEU A N 1
ATOM 684 C CA . LEU A 1 90 ? -9.959 -3.850 6.265 1.00 98.06 90 LEU A CA 1
ATOM 685 C C . LEU A 1 90 ? -10.752 -3.520 7.534 1.00 98.06 90 LEU A C 1
ATOM 687 O O . LEU A 1 90 ? -10.624 -4.228 8.530 1.00 98.06 90 LEU A O 1
ATOM 691 N N . VAL A 1 91 ? -11.644 -2.528 7.487 1.00 97.00 91 VAL A N 1
ATOM 692 C CA . VAL A 1 91 ? -12.505 -2.148 8.623 1.00 97.00 91 VAL A CA 1
ATOM 693 C C . VAL A 1 91 ? -13.391 -3.296 9.123 1.00 97.00 91 VAL A C 1
ATOM 695 O O . VAL A 1 91 ? -13.785 -3.316 10.291 1.00 97.00 91 VAL A O 1
ATOM 698 N N . HIS A 1 92 ? -13.692 -4.269 8.259 1.00 96.75 92 HIS A N 1
ATOM 699 C CA . HIS A 1 92 ? -14.492 -5.449 8.590 1.00 96.75 92 HIS A CA 1
ATOM 700 C C . HIS A 1 92 ? -13.672 -6.576 9.226 1.00 96.75 92 HIS A C 1
ATOM 702 O O . HIS A 1 92 ? -14.245 -7.542 9.723 1.00 96.75 92 HIS A O 1
ATOM 708 N N . HIS A 1 93 ? -12.343 -6.468 9.220 1.00 97.88 93 HIS A N 1
ATOM 709 C CA . HIS A 1 93 ? -11.452 -7.434 9.857 1.00 97.88 93 HIS A CA 1
ATOM 710 C C . HIS A 1 93 ? -11.102 -7.077 11.302 1.00 97.88 93 HIS A C 1
ATOM 712 O O . HIS A 1 93 ? -10.550 -7.918 12.007 1.00 97.88 93 HIS A O 1
ATOM 718 N N . ALA A 1 94 ? -11.448 -5.873 11.759 1.00 97.88 94 ALA A N 1
ATOM 719 C CA . ALA A 1 94 ? -11.275 -5.488 13.151 1.00 97.88 94 ALA A CA 1
ATOM 720 C C . ALA A 1 94 ? -12.159 -6.363 14.066 1.00 97.88 94 ALA A C 1
ATOM 722 O O . ALA A 1 94 ? -13.313 -6.639 13.711 1.00 97.88 94 ALA A O 1
ATOM 723 N N . PRO A 1 95 ? -11.660 -6.803 15.236 1.00 97.44 95 PRO A N 1
ATOM 724 C CA . PRO A 1 95 ? -12.429 -7.655 16.137 1.00 97.44 95 PRO A CA 1
ATOM 725 C C . PRO A 1 95 ? -13.658 -6.927 16.702 1.00 97.44 95 PRO A C 1
ATOM 727 O O . PRO A 1 95 ? -13.724 -5.702 16.715 1.00 97.44 95 PRO A O 1
ATOM 730 N N . TYR A 1 96 ? -14.635 -7.683 17.216 1.00 95.44 96 TYR A N 1
ATOM 731 C CA . TYR A 1 96 ? -15.890 -7.124 17.747 1.00 95.44 96 TYR A CA 1
ATOM 732 C C . TYR A 1 96 ? -15.670 -6.065 18.842 1.00 95.44 96 TYR A C 1
ATOM 734 O O . TYR A 1 96 ? -16.368 -5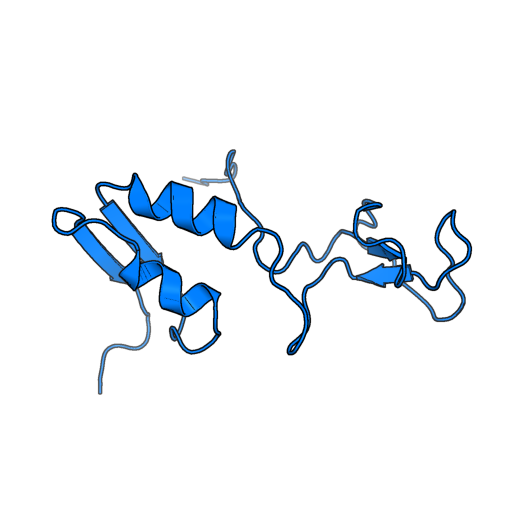.059 18.872 1.00 95.44 96 TYR A O 1
ATOM 742 N N . GLY A 1 97 ? -14.683 -6.280 19.718 1.00 96.50 97 GLY A N 1
ATOM 743 C CA . GLY A 1 97 ? -14.319 -5.336 20.780 1.00 96.50 97 GLY A CA 1
ATOM 744 C C . GLY A 1 97 ? -13.405 -4.189 20.337 1.00 96.50 97 GLY A C 1
ATOM 745 O O . GLY A 1 97 ? -12.979 -3.418 21.189 1.00 96.50 97 GLY A O 1
ATOM 746 N N . CYS A 1 98 ? -13.062 -4.097 19.049 1.00 98.19 98 CYS A N 1
ATOM 747 C CA . CYS A 1 98 ? -12.223 -3.026 18.524 1.00 98.19 98 CYS A CA 1
ATOM 748 C C . CYS A 1 98 ? -13.022 -1.728 18.409 1.00 98.19 98 CYS A C 1
ATOM 750 O O . CYS A 1 98 ? -14.049 -1.688 17.721 1.00 98.19 98 CYS A O 1
ATOM 752 N N . GLU A 1 99 ? -12.530 -0.652 19.017 1.00 98.00 99 GLU A N 1
ATOM 753 C CA . GLU A 1 99 ? -13.076 0.679 18.776 1.00 98.00 99 GLU A CA 1
ATOM 754 C C . GLU A 1 99 ? -12.673 1.160 17.376 1.00 98.00 99 GLU A C 1
ATOM 756 O O . GLU A 1 99 ? -11.493 1.180 17.028 1.00 98.00 99 GLU A O 1
ATOM 761 N N . LYS A 1 100 ? -13.650 1.555 16.556 1.00 96.94 100 LYS A N 1
ATOM 762 C CA . LYS A 1 100 ? -13.424 2.026 15.183 1.00 96.94 100 LYS A CA 1
ATOM 763 C C . LYS A 1 100 ? -13.813 3.490 15.074 1.00 96.94 100 LYS A C 1
ATOM 765 O O . LYS A 1 100 ? -14.970 3.831 15.309 1.00 96.94 100 LYS A O 1
ATOM 770 N N . ILE A 1 101 ? -12.864 4.328 14.674 1.00 96.44 101 ILE A N 1
ATOM 771 C CA . ILE A 1 101 ? -13.045 5.776 14.558 1.00 96.44 101 ILE A CA 1
ATOM 772 C C . ILE A 1 101 ? -12.753 6.185 13.117 1.00 96.44 101 ILE A C 1
ATOM 774 O O . ILE A 1 101 ? -11.670 5.912 12.603 1.00 96.44 101 ILE A O 1
ATOM 778 N N . LEU A 1 102 ? -13.712 6.853 12.477 1.00 94.81 102 LEU A N 1
ATOM 779 C CA . LEU A 1 102 ? -13.534 7.482 11.170 1.00 94.81 102 LEU A CA 1
ATOM 780 C C . LEU A 1 102 ? -13.265 8.976 11.365 1.00 94.81 102 LEU A C 1
ATOM 782 O O . LEU A 1 102 ? -14.040 9.663 12.029 1.00 94.81 102 LEU A O 1
ATOM 786 N N . ILE A 1 103 ? -12.171 9.464 10.787 1.00 94.62 103 ILE A N 1
ATOM 787 C CA . ILE A 1 103 ? -11.793 10.876 10.767 1.00 94.62 103 ILE A CA 1
ATOM 788 C C . ILE A 1 103 ? -11.784 11.325 9.307 1.00 94.62 103 ILE A C 1
ATOM 790 O O . ILE A 1 103 ? -10.849 11.030 8.556 1.00 94.62 103 ILE A O 1
ATOM 794 N N . ASP A 1 104 ? -12.835 12.039 8.926 1.00 90.25 104 ASP A N 1
ATOM 795 C CA . ASP A 1 104 ? -13.047 12.569 7.583 1.00 90.25 104 ASP A CA 1
ATOM 796 C C . ASP A 1 104 ? -13.389 14.069 7.686 1.00 90.25 104 ASP A C 1
ATOM 798 O O . ASP A 1 104 ? -14.229 14.427 8.520 1.00 90.25 104 ASP A O 1
ATOM 802 N N . PRO A 1 105 ? -12.716 14.965 6.935 1.00 87.44 105 PRO A N 1
ATOM 803 C CA . PRO A 1 105 ? -13.094 16.377 6.876 1.00 87.44 105 PRO A CA 1
ATOM 804 C C . PRO A 1 105 ? -14.497 16.613 6.304 1.00 87.44 105 PRO A C 1
ATOM 806 O O . PRO A 1 105 ? -15.115 17.623 6.648 1.00 87.44 105 PRO A O 1
ATOM 809 N N . ASP A 1 106 ? -15.006 15.706 5.470 1.00 79.00 106 ASP A N 1
ATOM 810 C CA . ASP A 1 106 ? -16.351 15.807 4.922 1.00 79.00 106 ASP A CA 1
ATOM 811 C C . ASP A 1 106 ? -17.347 15.218 5.933 1.00 79.00 106 ASP A C 1
ATOM 813 O O . ASP A 1 106 ? -17.667 14.029 5.943 1.00 79.00 106 ASP A O 1
ATOM 817 N N . THR A 1 107 ? -17.845 16.056 6.846 1.00 57.12 107 THR A N 1
ATOM 818 C CA . THR A 1 107 ? -18.991 15.682 7.685 1.00 57.12 107 THR A CA 1
ATOM 819 C C . THR A 1 107 ? -20.226 15.517 6.810 1.00 57.12 107 THR A C 1
ATOM 821 O O . THR A 1 107 ? -20.552 16.429 6.054 1.00 57.12 107 THR A O 1
ATOM 824 N N . PHE A 1 108 ? -20.908 14.374 6.956 1.00 55.31 108 PHE A N 1
ATOM 825 C CA . PHE A 1 108 ? -22.213 14.065 6.365 1.00 55.31 108 PHE A CA 1
ATOM 826 C C . PHE A 1 108 ? -23.091 15.323 6.240 1.00 55.31 108 PHE A C 1
ATOM 828 O O . PHE A 1 108 ? -23.506 15.887 7.254 1.00 55.31 108 PHE A O 1
ATOM 835 N N . SER A 1 109 ? -23.343 15.759 5.002 1.00 43.94 109 SER A N 1
ATOM 836 C CA . SER A 1 109 ? -24.420 16.700 4.678 1.00 43.94 109 SER A CA 1
ATOM 837 C C . SER A 1 109 ? -25.767 15.997 4.701 1.00 43.94 109 SER A C 1
ATOM 839 O O . SER A 1 109 ? -25.818 14.892 4.108 1.00 43.94 109 SER A O 1
#